Protein AF-A0AAE1S464-F1 (afdb_monomer_lite)

Radius of gyration: 18.65 Å; chains: 1; bounding box: 48×47×48 Å

InterPro domains:
  IPR013087 Zinc finger C2H2-type [PS00028] (41-62)
  IPR013087 Zinc finger C2H2-type [PS50157] (39-64)

Sequence (166 aa):
MPFVEREKYETPRQCKLHPSNDIFRDQEEHKIHLDVNEWRCGYCKKSFRAEKFLDQHFDNMHSNLLDGHSKCLADVCGALHCDLVMEFKSKKTKCNPAAAARNRHLCVGLADKCFPVNQSPSATRIHEAYKSVLLGSFSIDVDAASSILPYCLFVPKRKEKGNSRT

Organism: NCBI:txid243964

pLDDT: mean 71.48, std 19.04, range [28.02, 93.38]

Secondary structure (DSSP, 8-state):
-HHHHHTT----TTSTTSGGGBTTHHHHHTEEEEETTEEEETTT--EESSHHHHHHHHHHHSGGGS-TTSB-THHHHHHHTHHHHS------PPP-HHHHHHHHHHHHHHHHHHS-TTT-HHHHHHHHHHHHHHHHTS---S-S---SSHHHHS------------

Foldseek 3Di:
DQLCVVLVPQWDPQFLPHLVQAQCNVQVVQFDDDDPQWTAGNPPGDIGRDPVVSVVCCVPPVVVVGDPRHDHPVVLCLLLVVVVVVPPPDPPDDDDVVSVVVSLVSQLVSLCRGQPCPPDPSSVVVSVLSVVVSVVVVDDPDDDDPPDRSNRPDDDPDPPPPPPDD

Structure (mmCIF, N/CA/C/O backbone):
data_AF-A0AAE1S464-F1
#
_entry.id   AF-A0AAE1S464-F1
#
loop_
_atom_site.group_PDB
_atom_site.id
_atom_site.type_symbol
_atom_site.label_atom_id
_atom_site.label_alt_id
_atom_site.label_comp_id
_atom_site.label_asym_id
_atom_site.label_entity_id
_atom_site.label_seq_id
_atom_site.pdbx_PDB_ins_code
_atom_site.Cartn_x
_atom_site.Cartn_y
_atom_site.Cartn_z
_atom_site.occupancy
_atom_site.B_iso_or_equiv
_atom_site.auth_seq_id
_atom_site.auth_comp_id
_atom_site.auth_asym_id
_atom_site.auth_atom_id
_atom_site.pdbx_PDB_model_num
ATOM 1 N N . MET A 1 1 ? 1.792 7.075 5.375 1.00 61.50 1 MET A N 1
ATOM 2 C CA . MET A 1 1 ? 0.494 7.377 6.025 1.00 61.50 1 MET A CA 1
ATOM 3 C C . MET A 1 1 ? 0.601 8.731 6.714 1.00 61.50 1 MET A C 1
ATOM 5 O O . MET A 1 1 ? 1.125 8.783 7.823 1.00 61.50 1 MET A O 1
ATOM 9 N N . PRO A 1 2 ? 0.124 9.828 6.097 1.00 57.72 2 PRO A N 1
ATOM 10 C CA . PRO A 1 2 ? 0.425 11.195 6.544 1.00 57.72 2 PRO A CA 1
ATOM 11 C C . PRO A 1 2 ? 0.009 11.504 7.979 1.00 57.72 2 PRO A C 1
ATOM 13 O O . PRO A 1 2 ? 0.677 12.274 8.659 1.00 57.72 2 PRO A O 1
ATOM 16 N N . PHE A 1 3 ? -1.096 10.922 8.447 1.00 61.88 3 PHE A N 1
ATOM 17 C CA . PHE A 1 3 ? -1.564 11.122 9.817 1.00 61.88 3 PHE A CA 1
ATOM 18 C C . PHE A 1 3 ? -0.688 10.391 10.847 1.00 61.88 3 PHE A C 1
ATOM 20 O O . PHE A 1 3 ? -0.312 10.972 11.859 1.00 61.88 3 PHE A O 1
ATOM 27 N N . VAL A 1 4 ? -0.281 9.154 10.546 1.00 67.56 4 VAL A N 1
ATOM 28 C CA . VAL A 1 4 ? 0.664 8.371 11.363 1.00 67.56 4 VAL A CA 1
ATOM 29 C C . VAL A 1 4 ? 2.037 9.055 11.410 1.00 67.56 4 VAL A C 1
ATOM 31 O O . VAL A 1 4 ? 2.637 9.174 12.474 1.00 67.56 4 VAL A O 1
ATOM 34 N N . GLU A 1 5 ? 2.492 9.583 10.270 1.00 67.62 5 GLU A N 1
ATOM 35 C CA . GLU A 1 5 ? 3.736 10.356 10.144 1.00 67.62 5 GLU A CA 1
ATOM 36 C C . GLU A 1 5 ? 3.672 11.690 10.908 1.00 67.62 5 GLU A C 1
ATOM 38 O O . GLU A 1 5 ? 4.638 12.065 11.572 1.00 67.62 5 GLU A O 1
ATOM 43 N N . ARG A 1 6 ? 2.52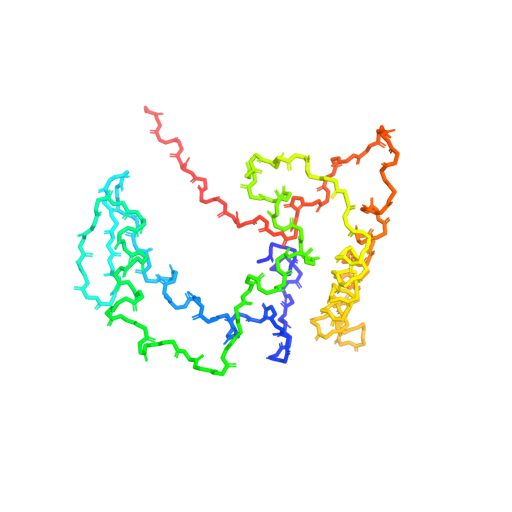9 12.393 10.867 1.00 69.00 6 ARG A N 1
ATOM 44 C CA . ARG A 1 6 ? 2.297 13.643 11.613 1.00 69.00 6 ARG A CA 1
ATOM 45 C C . ARG A 1 6 ? 2.349 13.424 13.121 1.00 69.00 6 ARG A C 1
ATOM 47 O O . ARG A 1 6 ? 2.951 14.221 13.832 1.00 69.00 6 ARG A O 1
ATOM 54 N N . GLU A 1 7 ? 1.740 12.341 13.591 1.00 70.00 7 GLU A N 1
ATOM 55 C CA . GLU A 1 7 ? 1.724 11.953 15.004 1.00 70.00 7 GLU A CA 1
ATOM 56 C C . GLU A 1 7 ? 3.026 11.259 15.449 1.00 70.00 7 GLU A C 1
ATOM 58 O O . GLU A 1 7 ? 3.141 10.887 16.619 1.00 70.00 7 GLU A O 1
ATOM 63 N N . LYS A 1 8 ? 3.999 11.086 14.532 1.00 72.31 8 LYS A N 1
ATOM 64 C CA . LYS A 1 8 ? 5.265 10.354 14.731 1.00 72.31 8 LYS A CA 1
ATOM 65 C C . LYS A 1 8 ? 5.052 8.992 15.395 1.00 72.31 8 LYS A C 1
ATOM 67 O O . LYS A 1 8 ? 5.829 8.573 16.250 1.00 72.31 8 LYS A O 1
ATOM 72 N N . TYR A 1 9 ? 3.959 8.328 15.038 1.00 77.62 9 TYR A N 1
ATOM 73 C CA . TYR A 1 9 ? 3.602 7.053 15.630 1.00 77.62 9 TYR A CA 1
ATOM 74 C C . TYR A 1 9 ? 4.262 5.917 14.853 1.00 77.62 9 TYR A C 1
ATOM 76 O O . TYR A 1 9 ? 4.075 5.784 13.644 1.00 77.62 9 TYR A O 1
ATOM 84 N N . GLU A 1 10 ? 5.008 5.073 15.556 1.00 78.12 10 GLU A N 1
ATOM 85 C CA . GLU A 1 10 ? 5.528 3.836 14.988 1.00 78.12 10 GLU A CA 1
ATOM 86 C C . GLU A 1 10 ? 4.483 2.735 15.148 1.00 78.12 10 GLU A C 1
ATOM 88 O O . GLU A 1 10 ? 4.144 2.319 16.257 1.00 78.12 10 GLU A O 1
ATOM 93 N N . THR A 1 11 ? 3.954 2.260 14.020 1.00 80.00 11 THR A N 1
ATOM 94 C CA . THR A 1 11 ? 3.054 1.105 14.023 1.00 80.00 11 THR A CA 1
ATOM 95 C C . THR A 1 11 ? 3.757 -0.119 14.623 1.00 80.00 11 THR A C 1
ATOM 97 O O . THR A 1 11 ? 4.948 -0.307 14.380 1.00 80.00 11 THR A O 1
ATOM 100 N N . PRO A 1 12 ? 3.061 -1.005 15.353 1.00 82.94 12 PRO A N 1
ATOM 101 C CA . PRO A 1 12 ? 3.659 -2.238 15.857 1.00 82.94 12 PRO A CA 1
ATOM 102 C C . PRO A 1 12 ? 4.092 -3.170 14.718 1.00 82.94 12 PRO A C 1
ATOM 104 O O . PRO A 1 12 ? 3.391 -3.279 13.715 1.00 82.94 12 PRO A O 1
ATOM 107 N N . ARG A 1 13 ? 5.164 -3.957 14.892 1.00 80.88 13 ARG A N 1
ATOM 108 C CA . ARG A 1 13 ? 5.603 -4.958 13.886 1.00 80.88 13 ARG A CA 1
ATOM 109 C C . ARG A 1 13 ? 4.541 -6.007 13.535 1.00 80.88 13 ARG A C 1
ATOM 111 O O . ARG A 1 13 ? 4.595 -6.613 12.475 1.00 80.88 13 ARG A O 1
ATOM 118 N N . GLN A 1 14 ? 3.577 -6.234 14.424 1.00 80.38 14 GLN A N 1
ATOM 119 C CA . GLN A 1 14 ? 2.471 -7.177 14.220 1.00 80.38 14 GLN A CA 1
ATOM 120 C C . GLN A 1 14 ? 1.326 -6.581 13.379 1.00 80.38 14 GLN A C 1
ATOM 122 O O . GLN A 1 14 ? 0.420 -7.299 12.953 1.00 80.38 14 GLN A O 1
ATOM 127 N N . CYS A 1 15 ? 1.343 -5.267 13.143 1.00 84.00 15 CYS A N 1
ATOM 128 C CA . CYS A 1 15 ? 0.358 -4.581 12.323 1.00 84.00 15 CYS A CA 1
ATOM 129 C C . CYS A 1 15 ? 0.563 -4.920 10.842 1.00 84.00 15 CYS A C 1
ATOM 131 O O . CYS A 1 15 ? 1.669 -4.821 10.316 1.00 84.00 15 CYS A O 1
ATOM 133 N N . LYS A 1 16 ? -0.519 -5.242 10.123 1.00 81.44 16 LYS A N 1
ATOM 134 C CA . LYS A 1 16 ? -0.451 -5.496 8.671 1.00 81.44 16 LYS A CA 1
ATOM 135 C C . LYS A 1 16 ? 0.004 -4.278 7.858 1.00 81.44 16 LYS A C 1
ATOM 137 O O . LYS A 1 16 ? 0.532 -4.448 6.774 1.00 81.44 16 LYS A O 1
ATOM 142 N N . LEU A 1 17 ? -0.219 -3.073 8.379 1.00 81.06 17 LEU A N 1
ATOM 143 C CA . LEU A 1 17 ? 0.143 -1.802 7.745 1.00 81.06 17 LEU A CA 1
ATOM 144 C C . LEU A 1 17 ? 1.581 -1.368 8.068 1.00 81.06 17 LEU A C 1
ATOM 146 O O . LEU A 1 17 ? 2.004 -0.296 7.641 1.00 81.06 17 LEU A O 1
ATOM 150 N N . HIS A 1 18 ? 2.315 -2.171 8.844 1.00 83.00 18 HIS A N 1
ATOM 151 C CA . HIS A 1 18 ? 3.705 -1.890 9.158 1.00 83.00 18 HIS A CA 1
ATOM 152 C C . HIS A 1 18 ? 4.548 -1.908 7.872 1.00 83.00 18 HIS A C 1
ATOM 154 O O . HIS A 1 18 ? 4.426 -2.866 7.107 1.00 83.00 18 HIS A O 1
ATOM 160 N N . PRO A 1 19 ? 5.437 -0.923 7.639 1.00 77.12 19 PRO A N 1
ATOM 161 C CA . PRO A 1 19 ? 6.242 -0.851 6.417 1.00 77.12 19 PRO A CA 1
ATOM 162 C C . PRO A 1 19 ? 7.035 -2.125 6.101 1.00 77.12 19 PRO A C 1
ATOM 164 O O . PRO A 1 19 ? 7.142 -2.497 4.943 1.00 77.12 19 PRO A O 1
ATOM 167 N N . SER A 1 20 ? 7.541 -2.828 7.120 1.00 79.44 20 SER A N 1
ATOM 168 C CA . SER A 1 20 ? 8.287 -4.085 6.926 1.00 79.44 20 SER A CA 1
ATOM 169 C C . SER A 1 20 ? 7.424 -5.288 6.540 1.00 79.44 20 SER A C 1
ATOM 171 O O . SER A 1 20 ? 7.963 -6.350 6.263 1.00 79.44 20 SER A O 1
ATOM 173 N N . ASN A 1 21 ? 6.099 -5.175 6.632 1.00 83.56 21 ASN A N 1
ATOM 174 C CA . ASN A 1 21 ? 5.183 -6.270 6.318 1.00 83.56 21 ASN A CA 1
ATOM 175 C C . ASN A 1 21 ? 4.595 -6.136 4.913 1.00 83.56 21 ASN A C 1
ATOM 177 O O . ASN A 1 21 ? 3.822 -7.002 4.516 1.00 83.56 21 ASN A O 1
ATOM 181 N N . ASP A 1 22 ? 4.929 -5.068 4.192 1.00 83.88 22 ASP A N 1
ATOM 182 C CA . ASP A 1 22 ? 4.480 -4.813 2.831 1.00 83.88 22 ASP A CA 1
ATOM 183 C C . ASP A 1 22 ? 5.392 -5.542 1.839 1.00 83.88 22 ASP A C 1
ATOM 185 O O . ASP A 1 22 ? 6.552 -5.178 1.657 1.00 83.88 22 ASP A O 1
ATOM 189 N N . ILE A 1 23 ? 4.847 -6.587 1.212 1.00 85.62 23 ILE A N 1
ATOM 190 C CA . ILE A 1 23 ? 5.578 -7.470 0.292 1.00 85.62 23 ILE A CA 1
ATOM 191 C C . ILE A 1 23 ? 6.164 -6.740 -0.916 1.00 85.62 23 ILE A C 1
ATOM 193 O O . ILE A 1 23 ? 7.240 -7.096 -1.385 1.00 85.62 23 ILE A O 1
ATOM 197 N N . PHE A 1 24 ? 5.479 -5.707 -1.407 1.00 83.75 24 PHE A N 1
ATOM 198 C CA . PHE A 1 24 ? 5.883 -4.988 -2.614 1.00 83.75 24 PHE A CA 1
ATOM 199 C C . PHE A 1 24 ? 6.692 -3.729 -2.304 1.00 83.75 24 PHE A C 1
ATOM 201 O O . PHE A 1 24 ? 7.138 -3.051 -3.227 1.00 83.75 24 PHE A O 1
ATOM 208 N N . ARG A 1 25 ? 6.928 -3.419 -1.022 1.00 84.19 25 ARG A N 1
ATOM 209 C CA . ARG A 1 25 ? 7.616 -2.189 -0.614 1.00 84.19 25 ARG A CA 1
ATOM 210 C C . ARG A 1 25 ? 8.986 -2.045 -1.260 1.00 84.19 25 ARG A C 1
ATOM 212 O O . ARG A 1 25 ? 9.281 -0.988 -1.805 1.00 84.19 25 ARG A O 1
ATOM 219 N N . ASP A 1 26 ? 9.785 -3.106 -1.219 1.00 84.69 26 ASP A N 1
ATOM 220 C CA . ASP A 1 26 ? 11.130 -3.097 -1.791 1.00 84.69 26 ASP A CA 1
ATOM 221 C C . ASP A 1 26 ? 11.083 -2.889 -3.314 1.00 84.69 26 ASP A C 1
ATOM 223 O O . ASP A 1 26 ? 11.798 -2.045 -3.849 1.00 84.69 26 ASP A O 1
ATOM 227 N N . GLN A 1 27 ? 10.177 -3.572 -4.020 1.00 85.62 27 GLN A N 1
ATOM 228 C CA . GLN A 1 27 ? 10.039 -3.430 -5.474 1.00 85.62 27 GLN A CA 1
ATOM 229 C C . GLN A 1 27 ? 9.606 -2.014 -5.885 1.00 85.62 27 GLN A C 1
ATOM 231 O O . GLN A 1 27 ? 10.161 -1.452 -6.832 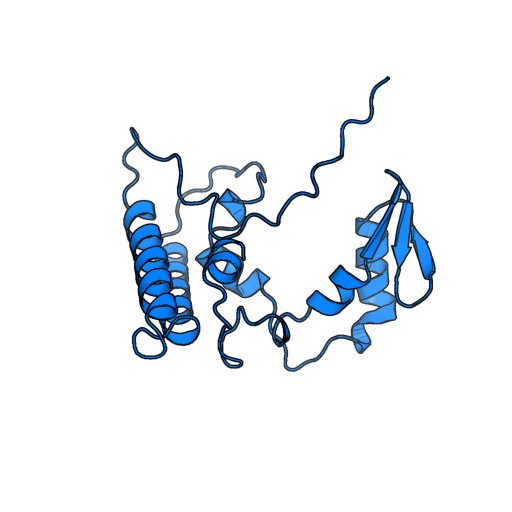1.00 85.62 27 GLN A O 1
ATOM 236 N N . GLU A 1 28 ? 8.675 -1.408 -5.145 1.00 87.12 28 GLU A N 1
ATOM 237 C CA . GLU A 1 28 ? 8.234 -0.030 -5.384 1.00 87.12 28 GLU A CA 1
ATOM 238 C C . GLU A 1 28 ? 9.337 0.997 -5.080 1.00 87.12 28 GLU A C 1
ATOM 240 O O . GLU A 1 28 ? 9.492 1.972 -5.815 1.00 87.12 28 GLU A O 1
ATOM 245 N N . GLU A 1 29 ? 10.168 0.783 -4.056 1.00 87.19 29 GLU A N 1
ATOM 246 C CA . GLU A 1 29 ? 11.333 1.643 -3.781 1.00 87.19 29 GLU A CA 1
ATOM 247 C C . GLU A 1 29 ? 12.397 1.558 -4.888 1.00 87.19 29 GLU A C 1
ATOM 249 O O . GLU A 1 29 ? 13.094 2.536 -5.173 1.00 87.19 29 GLU A O 1
ATOM 254 N N . HIS A 1 30 ? 12.473 0.418 -5.578 1.00 87.50 30 HIS A N 1
ATOM 255 C CA . HIS A 1 30 ? 13.355 0.200 -6.724 1.00 87.50 30 HIS A CA 1
ATOM 256 C C . HIS A 1 30 ? 12.729 0.597 -8.069 1.00 87.50 30 HIS A C 1
ATOM 258 O O . HIS A 1 30 ? 13.350 0.403 -9.121 1.00 87.50 30 HIS A O 1
ATOM 264 N N . LYS A 1 31 ? 11.535 1.194 -8.076 1.00 89.56 31 LYS A N 1
ATOM 265 C CA . LYS A 1 31 ? 10.935 1.787 -9.270 1.00 89.56 31 LYS A CA 1
ATOM 266 C C . LYS A 1 31 ? 11.451 3.217 -9.451 1.00 89.56 31 LYS A C 1
ATOM 268 O O . LYS A 1 31 ? 11.043 4.155 -8.771 1.00 89.56 31 LYS A O 1
ATOM 273 N N . ILE A 1 32 ? 12.356 3.408 -10.409 1.00 89.81 32 ILE A N 1
ATOM 274 C CA . ILE A 1 32 ? 12.968 4.715 -10.676 1.00 89.81 32 ILE A CA 1
ATOM 275 C C . ILE A 1 32 ? 12.280 5.356 -11.885 1.00 89.81 32 ILE A C 1
ATOM 277 O O . ILE A 1 32 ? 12.461 4.910 -13.015 1.00 89.81 32 ILE A O 1
ATOM 281 N N . HIS A 1 33 ? 11.516 6.426 -11.668 1.00 90.00 33 HIS A N 1
ATOM 282 C CA . HIS A 1 33 ? 10.926 7.221 -12.749 1.00 90.00 33 HIS A CA 1
ATOM 283 C C . HIS A 1 33 ? 11.876 8.355 -13.146 1.00 90.00 33 HIS A C 1
ATOM 285 O O . HIS A 1 33 ? 12.107 9.271 -12.354 1.00 90.00 33 HIS A O 1
ATOM 291 N N . LEU A 1 34 ? 12.447 8.279 -14.348 1.00 87.94 34 LEU A N 1
ATOM 292 C CA . LEU A 1 34 ? 13.434 9.249 -14.833 1.00 87.94 34 LEU A CA 1
ATOM 293 C C . LEU A 1 34 ? 12.799 10.301 -15.737 1.00 87.94 34 LEU A C 1
ATOM 295 O O . LEU A 1 34 ? 13.073 11.488 -15.578 1.00 87.94 34 LEU A O 1
ATOM 299 N N . ASP A 1 35 ? 11.932 9.866 -16.646 1.00 87.19 35 ASP A N 1
ATOM 300 C CA . ASP A 1 35 ? 11.219 10.727 -17.585 1.00 87.19 35 ASP A CA 1
ATOM 301 C C . ASP A 1 35 ? 9.829 10.147 -17.880 1.00 87.19 35 ASP A C 1
ATOM 303 O O . ASP A 1 35 ? 9.563 8.990 -17.564 1.00 87.19 35 ASP A O 1
ATOM 307 N N . VAL A 1 36 ? 8.953 10.922 -18.526 1.00 84.62 36 VAL A N 1
ATOM 308 C CA . VAL A 1 36 ? 7.555 10.568 -18.849 1.00 84.62 36 VAL A CA 1
ATOM 309 C C . VAL A 1 36 ? 7.424 9.168 -19.460 1.00 84.62 36 VAL A C 1
ATOM 311 O O . VAL A 1 36 ? 6.464 8.455 -19.174 1.00 84.62 36 VAL A O 1
ATOM 314 N N . ASN A 1 37 ? 8.398 8.772 -20.282 1.00 86.62 37 ASN A N 1
ATOM 315 C CA . ASN A 1 37 ? 8.452 7.470 -20.944 1.00 86.62 37 ASN A CA 1
ATOM 316 C C . ASN A 1 37 ? 9.706 6.664 -20.565 1.00 86.62 37 ASN A C 1
ATOM 318 O O . ASN A 1 37 ? 10.109 5.785 -21.326 1.00 86.62 37 ASN A O 1
ATOM 322 N N . GLU A 1 38 ? 10.359 6.961 -19.439 1.00 91.38 38 GLU A N 1
ATOM 323 C CA . GLU A 1 38 ? 11.528 6.209 -18.980 1.00 91.38 38 GLU A CA 1
ATOM 324 C C . GLU A 1 38 ? 11.399 5.806 -17.507 1.00 91.38 38 GLU A C 1
ATOM 326 O O . GLU A 1 38 ? 11.528 6.611 -16.582 1.00 91.38 38 GLU A O 1
ATOM 331 N N . TRP A 1 39 ? 11.209 4.504 -17.313 1.00 92.75 39 TRP A N 1
ATOM 332 C CA . TRP A 1 39 ? 11.174 3.825 -16.024 1.00 92.75 39 TRP A CA 1
ATOM 333 C C . TRP A 1 39 ? 12.363 2.890 -15.912 1.00 92.75 39 TRP A C 1
ATOM 335 O O . TRP A 1 39 ? 12.621 2.129 -16.834 1.00 92.75 39 TRP A O 1
ATOM 345 N N . ARG A 1 40 ? 13.085 2.892 -14.797 1.00 92.31 40 ARG A N 1
ATOM 346 C CA . ARG A 1 40 ? 14.283 2.076 -14.612 1.00 92.31 40 ARG A CA 1
ATOM 347 C C . ARG A 1 40 ? 14.153 1.174 -13.392 1.00 92.31 40 ARG A C 1
ATOM 349 O O . ARG A 1 40 ? 13.739 1.613 -12.325 1.00 92.31 40 ARG A O 1
ATOM 356 N N . CYS A 1 41 ? 14.553 -0.082 -13.562 1.00 92.44 41 CYS A N 1
ATOM 357 C CA . CYS A 1 41 ? 14.667 -1.053 -12.481 1.00 92.44 41 CYS A CA 1
ATOM 358 C C . CYS A 1 41 ? 15.875 -0.727 -11.595 1.00 92.44 41 CYS A C 1
ATOM 360 O O . CYS A 1 41 ? 17.003 -0.673 -12.087 1.00 92.44 41 CYS A O 1
ATOM 362 N N . GLY A 1 42 ? 15.663 -0.560 -10.293 1.00 89.81 42 GLY A N 1
ATOM 363 C CA . GLY A 1 42 ? 16.718 -0.287 -9.318 1.00 89.81 42 GLY A CA 1
ATOM 364 C C . GLY A 1 42 ? 17.688 -1.453 -9.105 1.00 89.81 42 GLY A C 1
ATOM 365 O O . GLY A 1 42 ? 18.871 -1.209 -8.881 1.00 89.81 42 GLY A O 1
ATOM 366 N N . TYR A 1 43 ? 17.243 -2.706 -9.266 1.00 89.31 43 TYR A N 1
ATOM 367 C CA . TYR A 1 43 ? 18.099 -3.885 -9.062 1.00 89.31 43 TYR A CA 1
ATOM 368 C C . TYR A 1 43 ? 19.104 -4.103 -10.198 1.00 89.31 43 TYR A C 1
ATOM 370 O O . TYR A 1 43 ? 20.288 -4.328 -9.962 1.00 89.31 43 TYR A O 1
ATOM 378 N N . CYS A 1 44 ? 18.639 -4.056 -11.452 1.00 90.88 44 CYS A N 1
ATOM 379 C CA . CYS A 1 44 ? 19.448 -4.416 -12.625 1.00 90.88 44 CYS A CA 1
ATOM 380 C C . CYS A 1 44 ? 19.679 -3.264 -13.612 1.00 90.88 44 CYS A C 1
ATOM 382 O O . CYS A 1 44 ? 20.310 -3.462 -14.649 1.00 90.88 44 CYS A O 1
ATOM 384 N N . LYS A 1 45 ? 19.177 -2.062 -13.302 1.00 91.38 45 LYS A N 1
ATOM 385 C CA . LYS A 1 45 ? 19.356 -0.820 -14.077 1.00 91.38 45 LYS A CA 1
ATOM 386 C C . LYS A 1 45 ? 18.780 -0.848 -15.500 1.00 91.38 45 LYS A C 1
ATOM 388 O O . LYS A 1 45 ? 19.073 0.050 -16.285 1.00 91.38 45 LYS A O 1
ATOM 393 N N . LYS A 1 46 ? 17.936 -1.830 -15.841 1.00 92.19 46 LYS A N 1
ATOM 394 C CA . LYS A 1 46 ? 17.219 -1.872 -17.129 1.00 92.19 46 LYS A CA 1
ATOM 395 C C . LYS A 1 46 ? 16.159 -0.772 -17.190 1.00 92.19 46 LYS A C 1
ATOM 397 O O . LYS A 1 46 ? 15.390 -0.627 -16.242 1.00 92.19 46 LYS A O 1
ATOM 402 N N . SER A 1 47 ? 16.119 -0.034 -18.300 1.00 92.44 47 SER A N 1
ATOM 403 C CA . SER A 1 47 ? 15.090 0.975 -18.580 1.00 92.44 47 SER A CA 1
ATOM 404 C C . SER A 1 47 ? 13.946 0.395 -19.426 1.00 92.44 47 SER A C 1
ATOM 406 O O . SER A 1 47 ? 14.153 -0.461 -20.285 1.00 92.44 47 SER A O 1
ATOM 408 N N . PHE A 1 48 ? 12.741 0.906 -19.207 1.00 92.62 48 PHE A N 1
ATOM 409 C CA . PHE A 1 48 ? 11.473 0.507 -19.800 1.00 92.62 48 PHE A CA 1
ATOM 410 C C . PHE A 1 48 ? 10.678 1.749 -20.193 1.00 92.62 48 PHE A C 1
ATOM 412 O O . PHE A 1 48 ? 10.795 2.805 -19.576 1.00 92.62 48 PHE A O 1
ATOM 419 N N . ARG A 1 49 ? 9.828 1.611 -21.215 1.00 90.44 49 ARG A N 1
ATOM 420 C CA . ARG A 1 49 ? 9.045 2.736 -21.751 1.00 90.44 49 ARG A CA 1
ATOM 421 C C . ARG A 1 49 ? 7.850 3.144 -20.891 1.00 90.44 49 ARG A C 1
ATOM 423 O O . ARG A 1 49 ? 7.315 4.230 -21.061 1.00 90.44 49 ARG A O 1
ATOM 430 N N . ALA A 1 50 ? 7.381 2.249 -20.030 1.00 88.81 50 ALA A N 1
ATOM 431 C CA . ALA A 1 50 ? 6.219 2.477 -19.187 1.00 88.81 50 ALA A CA 1
ATOM 432 C C . ALA A 1 50 ? 6.319 1.635 -17.918 1.00 88.81 50 ALA A C 1
ATOM 434 O O . ALA A 1 50 ? 6.894 0.545 -17.940 1.00 88.81 50 ALA A O 1
ATOM 435 N N . GLU A 1 51 ? 5.675 2.122 -16.863 1.00 88.38 51 GLU A N 1
ATOM 436 C CA . GLU A 1 51 ? 5.610 1.497 -15.543 1.00 88.38 51 GLU A CA 1
ATOM 437 C C . GLU A 1 51 ? 5.159 0.034 -15.608 1.00 88.38 51 GLU A C 1
ATOM 439 O O . GLU A 1 51 ? 5.858 -0.848 -15.128 1.00 88.38 51 GLU A O 1
ATOM 444 N N . LYS A 1 52 ? 4.089 -0.251 -16.361 1.00 89.94 52 LYS A N 1
ATOM 445 C CA . LYS A 1 52 ? 3.555 -1.612 -16.542 1.00 89.94 52 LYS A CA 1
ATOM 446 C C . LYS A 1 52 ? 4.582 -2.644 -17.028 1.00 89.94 52 LYS A C 1
ATOM 448 O O . LYS A 1 52 ? 4.453 -3.827 -16.741 1.00 89.94 52 LYS A O 1
ATOM 453 N N . PHE A 1 53 ? 5.566 -2.221 -17.826 1.00 91.00 53 PHE A N 1
ATOM 454 C CA . PHE A 1 53 ? 6.599 -3.127 -18.336 1.00 91.00 53 PHE A CA 1
ATOM 455 C C . PHE A 1 53 ? 7.689 -3.370 -17.296 1.00 91.00 53 PHE A C 1
ATOM 457 O O . PHE A 1 53 ? 8.297 -4.436 -17.296 1.00 91.00 53 PHE A O 1
ATOM 464 N N . LEU A 1 54 ? 7.921 -2.391 -16.423 1.00 91.31 54 LEU A N 1
ATOM 465 C CA . LEU A 1 54 ? 8.806 -2.535 -15.282 1.00 91.31 54 LEU A CA 1
ATOM 466 C C . LEU A 1 54 ? 8.173 -3.440 -14.213 1.00 91.31 54 LEU A C 1
ATOM 468 O O . LEU A 1 54 ? 8.851 -4.342 -13.734 1.00 91.31 54 LEU A O 1
ATOM 472 N N . ASP A 1 55 ? 6.879 -3.279 -13.930 1.00 88.25 55 ASP A N 1
ATOM 473 C CA . ASP A 1 55 ? 6.139 -4.145 -12.998 1.00 88.25 55 ASP A CA 1
ATOM 474 C C . ASP A 1 55 ? 6.179 -5.604 -13.467 1.00 88.25 55 ASP A C 1
ATOM 476 O O . ASP A 1 55 ? 6.622 -6.497 -12.749 1.00 88.25 55 ASP A O 1
ATOM 480 N N . GLN A 1 56 ? 5.864 -5.837 -14.745 1.00 91.94 56 GLN A N 1
ATOM 481 C CA . GLN A 1 56 ? 5.956 -7.170 -15.340 1.00 91.94 56 GLN A CA 1
ATOM 482 C C . GLN A 1 56 ? 7.385 -7.743 -15.303 1.00 91.94 56 GLN A C 1
ATOM 484 O O . GLN A 1 56 ? 7.570 -8.960 -15.209 1.00 91.94 56 GLN A O 1
ATOM 489 N N . HIS A 1 57 ? 8.408 -6.890 -15.414 1.00 93.38 57 HIS A N 1
ATOM 490 C CA . HIS A 1 57 ? 9.807 -7.295 -15.264 1.00 93.38 57 HIS A CA 1
ATOM 491 C C . HIS A 1 57 ? 10.120 -7.714 -13.823 1.00 93.38 57 HIS A C 1
ATOM 493 O O . HIS A 1 57 ? 10.835 -8.700 -13.637 1.00 93.38 57 HIS A O 1
ATOM 499 N N . PHE A 1 58 ? 9.582 -7.023 -12.815 1.00 89.88 58 PHE A N 1
ATOM 500 C CA . PHE A 1 58 ? 9.740 -7.424 -11.417 1.00 89.88 58 PHE A CA 1
ATOM 501 C C . PHE A 1 58 ? 9.132 -8.800 -11.151 1.00 89.88 58 PHE A C 1
ATOM 503 O O . PHE A 1 58 ? 9.822 -9.653 -10.596 1.00 89.88 58 PHE A O 1
ATOM 510 N N . ASP A 1 59 ? 7.923 -9.060 -11.647 1.00 87.56 59 ASP A N 1
ATOM 511 C CA . ASP A 1 59 ? 7.254 -10.356 -11.482 1.00 87.56 59 ASP A CA 1
ATOM 512 C C . ASP A 1 59 ? 8.053 -11.513 -12.101 1.00 87.56 59 ASP A C 1
ATOM 514 O O . ASP A 1 59 ? 8.202 -12.585 -11.512 1.00 87.56 59 ASP A O 1
ATOM 518 N N . ASN A 1 60 ? 8.617 -11.298 -13.291 1.00 90.12 60 ASN A N 1
ATOM 519 C CA . ASN A 1 60 ? 9.311 -12.356 -14.024 1.00 90.12 60 ASN A CA 1
ATOM 520 C C . ASN A 1 60 ? 10.749 -12.583 -13.540 1.00 90.12 60 ASN A C 1
ATOM 522 O O . ASN A 1 60 ? 11.205 -13.722 -13.482 1.00 90.12 60 ASN A O 1
ATOM 526 N N . MET A 1 61 ? 11.483 -11.510 -13.231 1.00 87.25 61 MET A N 1
ATOM 527 C CA . MET A 1 61 ? 12.931 -11.574 -12.985 1.00 87.25 61 MET A CA 1
ATOM 528 C C . MET A 1 61 ? 13.318 -11.385 -11.518 1.00 87.25 61 MET A C 1
ATOM 530 O O . MET A 1 61 ? 14.390 -11.831 -11.112 1.00 87.25 61 MET A O 1
ATOM 534 N N . HIS A 1 62 ? 12.479 -10.716 -10.729 1.00 88.56 62 HIS A N 1
ATOM 535 C CA . HIS A 1 62 ? 12.763 -10.344 -9.342 1.00 88.56 62 HIS A CA 1
ATOM 536 C C . HIS A 1 62 ? 11.692 -10.842 -8.357 1.00 88.56 62 HIS A C 1
ATOM 538 O O . HIS A 1 62 ? 11.667 -10.404 -7.210 1.00 88.56 62 HIS A O 1
ATOM 544 N N . SER A 1 63 ? 10.856 -11.807 -8.753 1.00 82.50 63 SER A N 1
ATOM 545 C CA . SER A 1 63 ? 9.874 -12.446 -7.863 1.00 82.50 63 SER A CA 1
ATOM 546 C C . SER A 1 63 ? 10.522 -13.179 -6.691 1.00 82.50 63 SER A C 1
ATOM 548 O O . SER A 1 63 ? 9.959 -13.213 -5.603 1.00 82.50 63 SER A O 1
ATOM 550 N N . ASN A 1 64 ? 11.736 -13.702 -6.876 1.00 82.81 64 ASN A N 1
ATOM 551 C CA . ASN A 1 64 ? 12.494 -14.374 -5.816 1.00 82.81 64 ASN A CA 1
ATOM 552 C C . ASN A 1 64 ? 12.987 -13.431 -4.702 1.00 82.81 64 ASN A C 1
ATOM 554 O O . ASN A 1 64 ? 13.465 -13.917 -3.683 1.00 82.81 64 ASN A O 1
ATOM 558 N N . LEU A 1 65 ? 12.916 -12.108 -4.897 1.00 81.88 65 LEU A N 1
ATOM 559 C CA . LEU A 1 65 ? 13.285 -11.117 -3.878 1.00 81.88 65 LEU A CA 1
ATOM 560 C C . LEU A 1 65 ? 12.119 -10.785 -2.932 1.00 81.88 65 LEU A C 1
ATOM 562 O O . LEU A 1 65 ? 12.301 -10.029 -1.985 1.00 81.88 65 LEU A O 1
ATOM 566 N N . LEU A 1 66 ? 10.927 -11.337 -3.179 1.00 80.44 66 LEU A N 1
ATOM 567 C CA . LEU A 1 66 ? 9.763 -11.135 -2.326 1.00 80.44 66 LEU A CA 1
ATOM 568 C C . LEU A 1 66 ? 9.854 -12.006 -1.066 1.00 80.44 66 LEU A C 1
ATOM 570 O O . LEU A 1 66 ? 9.942 -13.233 -1.141 1.00 80.44 66 LEU A O 1
ATOM 574 N N . ASP A 1 67 ? 9.754 -11.380 0.105 1.00 74.06 67 ASP A N 1
ATOM 575 C CA . ASP A 1 67 ? 9.709 -12.092 1.381 1.00 74.06 67 ASP A CA 1
ATOM 576 C C . ASP A 1 67 ? 8.381 -12.843 1.543 1.00 74.06 67 ASP A C 1
ATOM 578 O O . ASP A 1 67 ? 7.334 -12.239 1.776 1.00 74.06 67 ASP A O 1
ATOM 582 N N . GLY A 1 68 ? 8.405 -14.178 1.530 1.00 69.62 68 GLY A N 1
ATOM 583 C CA . GLY A 1 68 ? 7.194 -15.008 1.660 1.00 69.62 68 GLY A CA 1
ATOM 584 C C . GLY A 1 68 ? 6.415 -14.853 2.981 1.00 69.62 68 GLY A C 1
ATOM 585 O O . GLY A 1 68 ? 5.280 -15.318 3.094 1.00 69.62 68 GLY A O 1
ATOM 586 N N . HIS A 1 69 ? 6.996 -14.197 3.991 1.00 71.50 69 HIS A N 1
ATOM 587 C CA . HIS A 1 69 ? 6.339 -13.920 5.275 1.00 71.50 69 HIS A CA 1
ATOM 588 C C . HIS A 1 69 ? 5.516 -12.623 5.284 1.00 71.50 69 HIS A C 1
ATOM 590 O O . HIS A 1 69 ? 4.644 -12.455 6.145 1.00 71.50 69 HIS A O 1
ATOM 596 N N . SER A 1 70 ? 5.778 -11.720 4.341 1.00 77.69 70 SER A N 1
ATOM 597 C CA . SER A 1 70 ? 5.104 -10.427 4.229 1.00 77.69 70 SER A CA 1
ATOM 598 C C . SER A 1 70 ? 3.676 -10.578 3.669 1.00 77.69 70 SER A C 1
ATOM 600 O O . SER A 1 70 ? 3.252 -11.656 3.238 1.00 77.69 70 SER A O 1
ATOM 602 N N . LYS A 1 71 ? 2.856 -9.529 3.780 1.00 81.69 71 LYS A N 1
ATOM 603 C CA . LYS A 1 71 ? 1.442 -9.525 3.377 1.00 81.69 71 LYS A CA 1
ATOM 604 C C . LYS A 1 71 ? 1.201 -8.474 2.303 1.00 81.69 71 LYS A C 1
ATOM 606 O O . LYS A 1 71 ? 1.778 -7.393 2.328 1.00 81.69 71 LYS A O 1
ATOM 611 N N . CYS A 1 72 ? 0.295 -8.783 1.380 1.00 83.06 72 CYS A N 1
ATOM 612 C CA . CYS A 1 72 ? -0.107 -7.837 0.354 1.00 83.06 72 CYS A CA 1
ATOM 613 C C . CYS A 1 72 ? -1.072 -6.798 0.940 1.00 83.06 72 CYS A C 1
ATOM 615 O O . CYS A 1 72 ? -2.108 -7.146 1.514 1.00 83.06 72 CYS A O 1
ATOM 617 N N . LEU A 1 73 ? -0.766 -5.509 0.773 1.00 81.50 73 LEU A N 1
ATOM 618 C CA . LEU A 1 73 ? -1.658 -4.427 1.204 1.00 81.50 73 LEU A CA 1
ATOM 619 C C . LEU A 1 73 ? -2.963 -4.373 0.388 1.00 81.50 73 LEU A C 1
ATOM 621 O O . LEU A 1 73 ? -3.966 -3.845 0.871 1.00 81.50 73 LEU A O 1
ATOM 625 N N . ALA A 1 74 ? -3.002 -4.978 -0.804 1.00 81.75 74 ALA A N 1
ATOM 626 C CA . ALA A 1 74 ? -4.233 -5.103 -1.584 1.00 81.75 74 ALA A CA 1
ATOM 627 C C . ALA A 1 74 ? -5.323 -5.895 -0.835 1.00 81.75 74 ALA A C 1
ATOM 629 O O . ALA A 1 74 ? -6.505 -5.571 -0.961 1.00 81.75 74 ALA A O 1
ATOM 630 N N . ASP A 1 75 ? -4.944 -6.848 0.027 1.00 82.62 75 ASP A N 1
ATOM 631 C CA . ASP A 1 75 ? -5.883 -7.661 0.815 1.00 82.62 75 ASP A CA 1
ATOM 632 C C . ASP A 1 75 ? -6.720 -6.826 1.792 1.00 82.62 75 ASP A C 1
ATOM 634 O O . ASP A 1 75 ? -7.824 -7.211 2.178 1.00 82.62 75 ASP A O 1
ATOM 638 N N . VAL A 1 76 ? -6.189 -5.681 2.228 1.00 81.00 76 VAL A N 1
ATOM 639 C CA . VAL A 1 76 ? -6.875 -4.761 3.145 1.00 81.00 76 VAL A CA 1
ATOM 640 C C . VAL A 1 76 ? -7.500 -3.575 2.421 1.00 81.00 76 VAL A C 1
ATOM 642 O O . VAL A 1 76 ? -8.202 -2.783 3.043 1.00 81.00 76 VAL A O 1
ATOM 645 N N . CYS A 1 77 ? -7.325 -3.469 1.105 1.00 80.56 77 CYS A N 1
ATOM 646 C CA . CYS A 1 77 ? -7.744 -2.299 0.350 1.00 80.56 77 CYS A CA 1
ATOM 647 C C . CYS A 1 77 ? -9.259 -2.052 0.396 1.00 80.56 77 CYS A C 1
ATOM 649 O O . CYS A 1 77 ? -9.698 -0.912 0.544 1.00 80.56 77 CYS A O 1
ATOM 651 N N . GLY A 1 78 ? -10.067 -3.118 0.381 1.00 77.06 78 GLY A N 1
ATOM 652 C CA . GLY A 1 78 ? -11.520 -3.005 0.544 1.00 77.06 78 GLY A CA 1
ATOM 653 C C . GLY A 1 78 ? -11.949 -2.472 1.918 1.00 77.06 78 GLY A C 1
ATOM 654 O O . GLY A 1 78 ? -12.997 -1.843 2.025 1.00 77.06 78 GLY A O 1
ATOM 655 N N . ALA A 1 79 ? -11.146 -2.695 2.963 1.00 81.44 79 ALA A N 1
ATOM 656 C CA . ALA A 1 79 ? -11.381 -2.156 4.304 1.00 81.44 79 ALA A CA 1
ATOM 657 C C . AL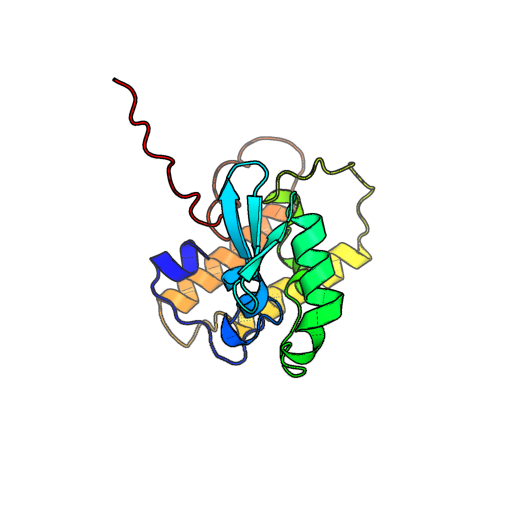A A 1 79 ? -10.863 -0.720 4.472 1.00 81.44 79 ALA A C 1
ATOM 659 O O . ALA A 1 79 ? -11.345 0.002 5.342 1.00 81.44 79 ALA A O 1
ATOM 660 N N . LEU A 1 80 ? -9.891 -0.313 3.651 1.00 77.75 80 LEU A N 1
ATOM 661 C CA . LEU A 1 80 ? -9.308 1.031 3.645 1.00 77.75 80 LEU A CA 1
ATOM 662 C C . LEU A 1 80 ? -9.935 1.963 2.603 1.00 77.75 80 LEU A C 1
ATOM 664 O O . LEU A 1 80 ? -9.526 3.117 2.511 1.00 77.75 80 LEU A O 1
ATOM 668 N N . HIS A 1 81 ? -10.902 1.470 1.826 1.00 74.94 81 HIS A N 1
ATOM 669 C CA . HIS A 1 81 ? -11.558 2.214 0.754 1.00 74.94 81 HIS A CA 1
ATOM 670 C C . HIS A 1 81 ? -10.564 2.884 -0.217 1.00 74.94 81 HIS A C 1
ATOM 672 O O . HIS A 1 81 ? -10.684 4.075 -0.517 1.00 74.94 81 HIS A O 1
ATOM 678 N N . CYS A 1 82 ? -9.548 2.156 -0.716 1.00 73.06 82 CYS A N 1
ATOM 679 C CA . CYS A 1 82 ? -8.574 2.783 -1.630 1.00 73.06 82 CYS A CA 1
ATOM 680 C C . CYS A 1 82 ? -9.213 3.282 -2.934 1.00 73.06 82 CYS A C 1
ATOM 682 O O . CYS A 1 82 ? -8.650 4.152 -3.592 1.00 73.06 82 CYS A O 1
ATOM 684 N N . ASP A 1 83 ? -10.382 2.756 -3.303 1.00 68.19 83 ASP A N 1
ATOM 685 C CA . ASP A 1 83 ? -11.198 3.224 -4.422 1.00 68.19 83 ASP A CA 1
ATOM 686 C C . ASP A 1 83 ? -11.579 4.705 -4.292 1.00 68.19 83 ASP A C 1
ATOM 688 O O . ASP A 1 83 ? -11.619 5.413 -5.296 1.00 68.19 83 ASP A O 1
ATOM 692 N N . LEU A 1 84 ? -11.777 5.196 -3.064 1.00 66.50 84 LEU A N 1
ATOM 693 C CA . LEU A 1 84 ? -12.055 6.608 -2.793 1.00 66.50 84 LEU A CA 1
ATOM 694 C C . LEU A 1 84 ? -10.796 7.486 -2.855 1.00 66.50 84 LEU A C 1
ATOM 696 O O . LEU A 1 84 ? -10.894 8.677 -3.137 1.00 66.50 84 LEU A O 1
ATOM 700 N N . VAL A 1 85 ? -9.618 6.914 -2.590 1.00 62.97 85 VAL A N 1
ATOM 701 C CA . VAL A 1 85 ? -8.342 7.649 -2.501 1.00 62.97 85 VAL A CA 1
ATOM 702 C C . VAL A 1 85 ? -7.630 7.728 -3.854 1.00 62.97 85 VAL A C 1
ATOM 704 O O . VAL A 1 85 ? -6.946 8.707 -4.138 1.00 62.97 85 VAL A O 1
ATOM 707 N N . MET A 1 86 ? -7.786 6.710 -4.701 1.00 59.28 86 MET A N 1
ATOM 708 C CA . MET A 1 86 ? -6.989 6.542 -5.921 1.00 59.28 86 MET A CA 1
ATOM 709 C C . MET A 1 86 ? -7.617 7.150 -7.187 1.00 59.28 86 MET A C 1
ATOM 711 O O . MET A 1 86 ? -7.100 6.923 -8.276 1.00 59.28 86 MET A O 1
ATOM 715 N N . GLU A 1 87 ? -8.720 7.905 -7.080 1.00 54.91 87 GLU A N 1
ATOM 716 C CA . GLU A 1 87 ? -9.439 8.534 -8.213 1.00 54.91 87 GLU A CA 1
ATOM 717 C C . GLU A 1 87 ? -9.756 7.582 -9.393 1.00 54.91 87 GLU A C 1
ATOM 719 O O . GLU A 1 87 ? -10.099 8.022 -10.496 1.00 54.91 87 GLU A O 1
ATOM 724 N N . PHE A 1 88 ? -9.692 6.259 -9.198 1.00 54.94 88 PHE A N 1
ATOM 725 C CA . PHE A 1 88 ? -10.166 5.316 -10.200 1.00 54.94 88 PHE A CA 1
ATOM 726 C C . PHE A 1 88 ? -11.663 5.545 -10.338 1.00 54.94 88 PHE A C 1
ATOM 728 O O . PHE A 1 88 ? -12.394 5.411 -9.362 1.00 54.94 88 PHE A O 1
ATOM 735 N N . LYS A 1 89 ? -12.116 5.922 -11.542 1.00 50.97 89 LYS A N 1
ATOM 736 C CA . LYS A 1 89 ? -13.533 6.146 -11.860 1.00 50.97 89 LYS A CA 1
ATOM 737 C C . LYS A 1 89 ? -14.342 4.947 -11.370 1.00 50.97 89 LYS A C 1
ATOM 739 O O . LYS A 1 89 ? -14.400 3.919 -12.049 1.00 50.97 89 LYS A O 1
ATOM 744 N N . SER A 1 90 ? -14.938 5.064 -10.188 1.00 55.91 90 SER A N 1
ATOM 745 C CA . SER A 1 90 ? -15.702 3.983 -9.600 1.00 55.91 90 SER A CA 1
ATOM 746 C C . SER A 1 90 ? -16.936 3.812 -10.471 1.00 55.91 90 SER A C 1
ATOM 748 O O . SER A 1 90 ? -17.827 4.661 -10.543 1.00 55.91 90 SER A O 1
ATOM 750 N N . LYS A 1 91 ? -16.978 2.709 -11.222 1.00 57.91 91 LYS A N 1
ATOM 751 C CA . LYS A 1 91 ? -18.242 2.250 -11.786 1.00 57.91 91 LYS A CA 1
ATOM 752 C C . LYS A 1 91 ? -19.107 1.971 -10.566 1.00 57.91 91 LYS A C 1
ATOM 754 O O . LYS A 1 91 ? -18.780 1.063 -9.812 1.00 57.91 91 LYS A O 1
ATOM 759 N N . LYS A 1 92 ? -20.133 2.793 -10.324 1.00 57.81 92 LYS A N 1
ATOM 760 C CA . LYS A 1 92 ? -21.062 2.626 -9.201 1.00 57.81 92 LYS A CA 1
ATOM 761 C C . LYS A 1 92 ? -21.680 1.228 -9.288 1.00 57.81 92 LYS A C 1
ATOM 763 O O . LYS A 1 92 ? -22.640 1.011 -10.021 1.00 57.81 92 LYS A O 1
ATOM 768 N N . THR A 1 93 ? -21.090 0.260 -8.599 1.00 64.50 93 THR A N 1
ATOM 769 C CA . THR A 1 93 ? -21.617 -1.096 -8.482 1.00 64.50 93 THR A CA 1
ATOM 770 C C . THR A 1 93 ? -22.574 -1.151 -7.303 1.00 64.50 93 THR A C 1
ATOM 772 O O . THR A 1 93 ? -22.365 -0.485 -6.290 1.00 64.50 93 THR A O 1
ATOM 775 N N . LYS A 1 94 ? -23.630 -1.958 -7.428 1.00 71.81 94 LYS A N 1
ATOM 776 C CA . LYS A 1 94 ? -24.600 -2.191 -6.353 1.00 71.81 94 LYS A CA 1
ATOM 777 C C . LYS A 1 94 ? -23.872 -2.632 -5.075 1.00 71.81 94 LYS A C 1
ATOM 779 O O . LYS A 1 94 ? -23.018 -3.516 -5.131 1.00 71.81 94 LYS A O 1
ATOM 784 N N . CYS A 1 95 ? -24.209 -2.014 -3.942 1.00 76.50 95 CYS A N 1
ATOM 785 C CA . CYS A 1 95 ? -23.616 -2.341 -2.646 1.00 76.50 95 CYS A CA 1
ATOM 786 C C . CYS A 1 95 ? -23.836 -3.827 -2.314 1.00 76.50 95 CYS A C 1
ATOM 788 O O . CYS A 1 95 ? -24.966 -4.317 -2.360 1.00 76.50 95 CYS A O 1
ATOM 790 N N . ASN A 1 96 ? -22.754 -4.53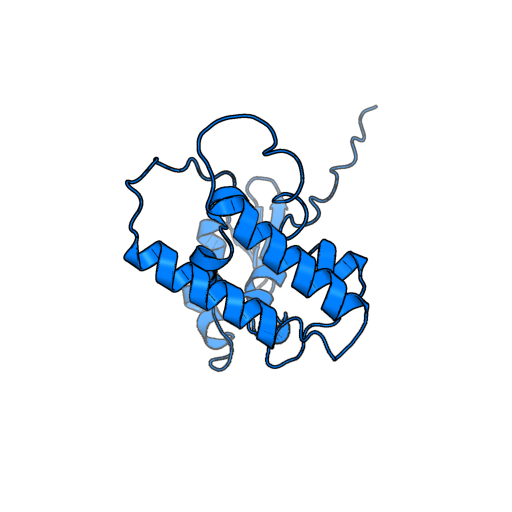9 -1.982 1.00 82.75 96 ASN A N 1
ATOM 791 C CA . ASN A 1 96 ? -22.820 -5.904 -1.472 1.00 82.75 96 ASN A CA 1
ATOM 792 C C . ASN A 1 96 ? -22.729 -5.867 0.066 1.00 82.75 96 ASN A C 1
ATOM 794 O O . ASN A 1 96 ? -21.632 -5.657 0.596 1.00 82.75 96 ASN A O 1
ATOM 798 N N . PRO A 1 97 ? -23.835 -6.110 0.795 1.00 83.88 97 PRO A N 1
ATOM 799 C CA . PRO A 1 97 ? -23.860 -5.986 2.252 1.00 83.88 97 PRO A CA 1
ATOM 800 C C . PRO A 1 97 ? -22.914 -6.974 2.946 1.00 83.88 97 PRO A C 1
ATOM 802 O O . PRO A 1 97 ? -22.306 -6.639 3.960 1.00 83.88 97 PRO A O 1
ATOM 805 N N . ALA A 1 98 ? -22.708 -8.165 2.376 1.00 84.69 98 ALA A N 1
ATOM 806 C CA . ALA A 1 98 ? -21.785 -9.146 2.938 1.00 84.69 98 ALA A CA 1
ATOM 807 C C . ALA A 1 98 ? -20.322 -8.695 2.804 1.00 84.69 98 ALA A C 1
ATOM 809 O O . ALA A 1 98 ? -19.524 -8.901 3.717 1.00 84.69 98 ALA A O 1
ATOM 810 N N . ALA A 1 99 ? -19.958 -8.067 1.681 1.00 81.31 99 ALA A N 1
ATOM 811 C CA . ALA A 1 99 ? -18.621 -7.503 1.499 1.00 81.31 99 ALA A CA 1
ATOM 812 C C . ALA A 1 99 ? -18.389 -6.305 2.429 1.00 81.31 99 ALA A C 1
ATOM 814 O O . ALA A 1 99 ? -17.348 -6.237 3.078 1.00 81.31 99 ALA A O 1
ATOM 815 N N . ALA A 1 100 ? -19.385 -5.424 2.566 1.00 81.00 100 ALA A N 1
ATOM 816 C CA . ALA A 1 100 ? -19.332 -4.288 3.482 1.00 81.00 100 ALA A CA 1
ATOM 817 C C . ALA A 1 100 ? -19.153 -4.734 4.943 1.00 81.00 100 ALA A C 1
ATOM 819 O O . ALA A 1 100 ? -18.297 -4.204 5.649 1.00 81.00 100 ALA A O 1
ATOM 820 N N . ALA A 1 101 ? -19.886 -5.764 5.382 1.00 82.81 101 ALA A N 1
ATOM 821 C CA . ALA A 1 101 ? -19.733 -6.330 6.720 1.00 82.81 101 ALA A CA 1
ATOM 822 C C . ALA A 1 101 ? -18.322 -6.902 6.946 1.00 82.81 101 ALA A C 1
ATOM 824 O O . ALA A 1 101 ? -17.683 -6.589 7.951 1.00 82.81 101 ALA A O 1
ATOM 825 N N . ARG A 1 102 ? -17.791 -7.690 5.997 1.00 83.88 102 ARG A N 1
ATOM 826 C CA . ARG A 1 102 ? -16.421 -8.232 6.088 1.00 83.88 102 ARG A CA 1
ATOM 827 C C . ARG A 1 102 ? -15.366 -7.129 6.145 1.00 83.88 102 ARG A C 1
ATOM 829 O O . ARG A 1 102 ? -14.484 -7.183 6.999 1.00 83.88 102 ARG A O 1
ATOM 836 N N . ASN A 1 103 ? -15.483 -6.120 5.285 1.00 82.75 103 ASN A N 1
ATOM 837 C CA . ASN A 1 103 ? -14.562 -4.986 5.248 1.00 82.75 103 ASN A CA 1
ATOM 838 C C . ASN A 1 103 ? -14.624 -4.183 6.548 1.00 82.75 103 ASN A C 1
ATOM 840 O O . ASN A 1 103 ? -13.578 -3.830 7.085 1.00 82.75 103 ASN A O 1
ATOM 844 N N . ARG A 1 104 ? -15.820 -3.986 7.118 1.00 82.88 104 ARG A N 1
ATOM 845 C CA . ARG A 1 104 ? -15.997 -3.360 8.434 1.00 82.88 104 ARG A CA 1
ATOM 846 C C . ARG A 1 104 ? -15.255 -4.125 9.528 1.00 82.88 104 ARG A C 1
ATOM 848 O O . ARG A 1 104 ? -14.504 -3.519 10.285 1.00 82.88 104 ARG A O 1
ATOM 855 N N . HIS A 1 105 ? -15.438 -5.444 9.608 1.00 85.69 105 HIS A N 1
ATOM 856 C CA . HIS A 1 105 ? -14.739 -6.272 10.595 1.00 85.69 105 HIS A CA 1
ATOM 857 C C . HIS A 1 105 ? -13.218 -6.220 10.421 1.00 85.69 105 HIS A C 1
ATOM 859 O O . HIS A 1 105 ? -12.490 -6.093 11.405 1.00 85.69 105 HIS A O 1
ATOM 865 N N . LEU A 1 106 ? -12.740 -6.279 9.177 1.00 84.00 106 LEU A N 1
ATOM 866 C CA . LEU A 1 106 ? -11.317 -6.186 8.867 1.00 84.00 106 LEU A CA 1
ATOM 867 C C . LEU A 1 106 ? -10.742 -4.820 9.256 1.00 84.00 106 LEU A C 1
ATOM 869 O O . LEU A 1 106 ? -9.671 -4.761 9.850 1.00 84.00 106 LEU A O 1
ATOM 873 N N . CYS A 1 107 ? -11.471 -3.743 8.971 1.00 82.44 107 CYS A N 1
ATOM 874 C CA . CYS A 1 107 ? -11.087 -2.380 9.308 1.00 82.44 107 CYS A CA 1
ATOM 875 C C . CYS A 1 107 ? -10.960 -2.202 10.828 1.00 82.44 107 CYS A C 1
ATOM 877 O O . CYS A 1 107 ? -9.900 -1.822 11.319 1.00 82.44 107 CYS A O 1
ATOM 879 N N . VAL A 1 108 ? -11.984 -2.586 11.600 1.00 83.38 108 VAL A N 1
ATOM 880 C CA . VAL A 1 108 ? -11.934 -2.528 13.074 1.00 83.38 108 VAL A CA 1
ATOM 881 C C . VAL A 1 108 ? -10.763 -3.352 13.621 1.00 83.38 108 VAL A C 1
ATOM 883 O O . VAL A 1 108 ? -9.984 -2.853 14.428 1.00 83.38 108 VAL A O 1
ATOM 886 N N . GLY A 1 109 ? -10.568 -4.575 13.118 1.00 85.06 109 GLY A N 1
ATOM 887 C CA . GLY A 1 109 ? -9.453 -5.422 13.543 1.00 85.06 109 GLY A CA 1
ATOM 888 C C . GLY A 1 109 ? -8.070 -4.858 13.191 1.00 85.06 109 GLY A C 1
ATOM 889 O O . GLY A 1 109 ? -7.105 -5.121 13.909 1.00 85.06 109 GLY A O 1
ATOM 890 N N . LEU A 1 110 ? -7.950 -4.083 12.108 1.00 84.12 110 LEU A N 1
ATOM 891 C CA . LEU A 1 110 ? -6.733 -3.330 11.801 1.00 84.12 110 LEU A CA 1
ATOM 892 C C . LEU A 1 110 ? -6.534 -2.194 12.798 1.00 84.12 110 LEU A C 1
ATOM 894 O O . LEU A 1 110 ? -5.428 -2.055 13.309 1.00 84.12 110 LEU A O 1
ATOM 898 N N . ALA A 1 111 ? -7.583 -1.435 13.118 1.00 83.06 111 ALA A N 1
ATOM 899 C CA . ALA A 1 111 ? -7.519 -0.346 14.090 1.00 83.06 111 ALA A CA 1
ATOM 900 C C . ALA A 1 111 ? -7.005 -0.828 15.453 1.00 83.06 111 ALA A C 1
ATOM 902 O O . ALA A 1 111 ? -6.092 -0.232 16.018 1.00 83.06 111 ALA A O 1
ATOM 903 N N . ASP A 1 112 ? -7.550 -1.941 15.946 1.00 84.69 112 ASP A N 1
ATOM 904 C CA . ASP A 1 112 ? -7.193 -2.504 17.249 1.00 84.69 112 ASP A CA 1
ATOM 905 C C . ASP A 1 112 ? -5.738 -3.005 17.285 1.00 84.69 112 ASP A C 1
ATOM 907 O O . ASP A 1 112 ? -5.026 -2.793 18.266 1.00 84.69 112 ASP A O 1
ATOM 911 N N . LYS A 1 113 ? -5.273 -3.655 16.207 1.00 84.62 113 LYS A N 1
ATOM 912 C CA . LYS A 1 113 ? -3.915 -4.228 16.130 1.00 84.62 113 LYS A CA 1
ATOM 913 C C . LYS A 1 113 ? -2.837 -3.200 15.808 1.00 84.62 113 LYS A C 1
ATOM 915 O O . LYS A 1 113 ? -1.701 -3.343 16.251 1.00 84.62 113 LYS A O 1
ATOM 920 N N . CYS A 1 114 ? -3.168 -2.218 14.978 1.00 83.62 114 CYS A N 1
ATOM 921 C CA . CYS A 1 114 ? -2.225 -1.221 14.489 1.00 83.62 114 CYS A CA 1
ATOM 922 C C . CYS A 1 114 ? -2.163 0.015 15.376 1.00 83.62 114 CYS A C 1
ATOM 924 O O . CYS A 1 114 ? -1.114 0.645 15.421 1.00 83.62 114 CYS A O 1
ATOM 926 N N . PHE A 1 115 ? -3.252 0.341 16.075 1.00 85.44 115 PHE A N 1
ATOM 927 C CA . PHE A 1 115 ? -3.363 1.520 16.929 1.00 85.44 115 PHE A CA 1
ATOM 928 C C . PHE A 1 115 ? -3.997 1.134 18.278 1.00 85.44 115 PHE A C 1
ATOM 930 O O . PHE A 1 115 ? -5.139 1.498 18.556 1.00 85.44 115 PHE A O 1
ATOM 937 N N . PRO A 1 116 ? -3.309 0.353 19.127 1.00 82.12 116 PRO A N 1
ATOM 938 C CA . PRO A 1 116 ? -3.828 -0.019 20.439 1.00 82.12 116 PRO A CA 1
ATOM 939 C C . PRO A 1 116 ? -3.955 1.205 21.361 1.00 82.12 116 PRO A C 1
ATOM 941 O O . PRO A 1 116 ? -2.984 1.916 21.623 1.00 82.12 116 PRO A O 1
ATOM 944 N N . VAL A 1 117 ? -5.155 1.408 21.915 1.00 76.50 117 VAL A N 1
ATOM 945 C CA . VAL A 1 117 ? -5.538 2.578 22.736 1.00 76.50 117 VAL A CA 1
ATOM 946 C C . VAL A 1 117 ? -4.639 2.784 23.962 1.00 76.50 117 VAL A C 1
ATOM 948 O O . VAL A 1 117 ? -4.449 3.913 24.400 1.00 76.50 117 VAL A O 1
ATOM 951 N N . ASN A 1 118 ? -4.047 1.713 24.489 1.00 72.56 118 ASN A N 1
ATOM 952 C CA . ASN A 1 118 ? -3.289 1.733 25.742 1.00 72.56 118 ASN A CA 1
ATOM 953 C C . ASN A 1 118 ? -1.781 1.969 25.549 1.00 72.56 118 ASN A C 1
ATOM 955 O O . ASN A 1 118 ? -1.042 1.980 26.528 1.00 72.56 118 ASN A O 1
ATOM 959 N N . GLN A 1 119 ? -1.302 2.096 24.306 1.00 72.38 119 GLN A N 1
ATOM 960 C CA . GLN A 1 119 ? 0.137 2.133 24.024 1.00 72.38 119 GLN A CA 1
ATOM 961 C C . GLN A 1 119 ? 0.712 3.555 24.011 1.00 72.38 119 GLN A C 1
ATOM 963 O O . GLN A 1 119 ? 1.852 3.753 24.423 1.00 72.38 119 GLN A O 1
ATOM 968 N N . SER A 1 120 ? -0.048 4.550 23.545 1.00 74.94 120 SER A N 1
ATOM 969 C CA . SER A 1 120 ? 0.345 5.962 23.612 1.00 74.94 120 SER A CA 1
ATOM 970 C C . SER A 1 120 ? -0.853 6.895 23.389 1.00 74.94 120 SER A C 1
ATOM 972 O O . SER A 1 120 ? -1.806 6.504 22.714 1.00 74.94 120 SER A O 1
ATOM 974 N N . PRO A 1 121 ? -0.793 8.159 23.857 1.00 78.38 121 PRO A N 1
ATOM 975 C CA . PRO A 1 121 ? -1.820 9.161 23.560 1.00 78.38 121 PRO A CA 1
ATOM 976 C C . PRO A 1 121 ? -2.010 9.391 22.053 1.00 78.38 121 PRO A C 1
ATOM 978 O O . PRO A 1 121 ? -3.120 9.652 21.598 1.00 78.38 121 PRO A O 1
ATOM 981 N N . SER A 1 122 ? -0.934 9.272 21.265 1.00 77.31 122 SER A N 1
ATOM 982 C CA . SER A 1 122 ? -0.999 9.324 19.801 1.00 77.31 122 SER A CA 1
ATOM 983 C C . SER A 1 122 ? -1.748 8.118 19.229 1.00 77.31 122 SER A C 1
ATOM 985 O O . SER A 1 122 ? -2.598 8.294 18.362 1.00 77.31 122 SER A O 1
ATOM 987 N N . ALA A 1 123 ? -1.506 6.906 19.745 1.00 77.44 123 ALA A N 1
ATOM 988 C CA . ALA A 1 123 ? -2.231 5.704 19.334 1.00 77.44 123 ALA A CA 1
ATOM 989 C C . ALA A 1 123 ? -3.731 5.823 19.631 1.00 77.44 123 ALA A C 1
ATOM 991 O O . ALA A 1 123 ? -4.536 5.508 18.763 1.00 77.44 123 ALA A O 1
ATOM 992 N N . THR A 1 124 ? -4.109 6.352 20.801 1.00 80.00 124 THR A N 1
ATOM 993 C CA . THR A 1 124 ? -5.509 6.647 21.150 1.00 80.00 124 THR A CA 1
ATOM 994 C C . THR A 1 124 ? -6.150 7.608 20.148 1.00 80.00 124 THR A C 1
ATOM 996 O O . THR A 1 124 ? -7.192 7.289 19.580 1.00 80.00 124 THR A O 1
ATOM 999 N N . ARG A 1 125 ? -5.497 8.746 19.857 1.00 78.62 125 ARG A N 1
ATOM 1000 C CA . ARG A 1 125 ? -6.003 9.736 18.888 1.00 78.62 125 ARG A CA 1
ATOM 1001 C C . ARG A 1 125 ? -6.178 9.141 17.491 1.00 78.62 125 ARG A C 1
ATOM 1003 O O . ARG A 1 125 ? -7.188 9.389 16.838 1.00 78.62 125 ARG A O 1
ATOM 1010 N N . ILE A 1 126 ? -5.212 8.341 17.030 1.00 76.56 126 ILE A N 1
ATOM 1011 C CA . ILE A 1 126 ? -5.280 7.675 15.720 1.00 76.56 126 ILE A CA 1
ATOM 1012 C C . ILE A 1 126 ? -6.388 6.628 15.694 1.00 76.56 126 ILE A C 1
ATOM 1014 O O . ILE A 1 126 ? -7.132 6.544 14.721 1.00 76.56 126 ILE A O 1
ATOM 1018 N N . HIS A 1 127 ? -6.532 5.861 16.767 1.00 79.69 127 HIS A N 1
ATOM 1019 C CA . HIS A 1 127 ? -7.562 4.847 16.894 1.00 79.69 127 HIS A CA 1
ATOM 1020 C C . HIS A 1 127 ? -8.975 5.443 16.846 1.00 79.69 127 HIS A C 1
ATOM 1022 O O . HIS A 1 127 ? -9.845 4.939 16.134 1.00 79.69 127 HIS A O 1
ATOM 1028 N N . GLU A 1 128 ? -9.198 6.546 17.561 1.00 75.31 128 GLU A N 1
ATOM 1029 C CA . GLU A 1 128 ? -10.464 7.280 17.546 1.00 75.31 128 GLU A CA 1
ATOM 1030 C C . GLU A 1 128 ? -10.741 7.917 16.184 1.00 75.31 128 GLU A C 1
ATOM 1032 O O . GLU A 1 128 ? -11.855 7.798 15.676 1.00 75.31 128 GLU A O 1
ATOM 1037 N N . ALA A 1 129 ? -9.731 8.520 15.547 1.00 73.50 129 ALA A N 1
ATOM 1038 C CA . ALA A 1 129 ? -9.854 9.068 14.197 1.00 73.50 129 ALA A CA 1
ATOM 1039 C C . ALA A 1 129 ? -10.193 7.981 13.163 1.00 73.50 129 ALA A C 1
ATOM 1041 O O . ALA A 1 129 ? -11.022 8.179 12.278 1.00 73.50 129 ALA A O 1
ATOM 1042 N N . TYR A 1 130 ? -9.590 6.802 13.290 1.00 70.62 130 TYR A N 1
ATOM 1043 C CA . TYR A 1 130 ? -9.856 5.672 12.408 1.00 70.62 130 TYR A CA 1
ATOM 1044 C C . TYR A 1 130 ? -11.274 5.106 12.618 1.00 70.62 130 TYR A C 1
ATOM 1046 O O . TYR A 1 130 ? -11.975 4.795 11.654 1.00 70.62 130 TYR A O 1
ATOM 1054 N N . LYS A 1 131 ? -11.749 5.042 13.872 1.00 68.94 131 LYS A N 1
ATOM 1055 C CA . LYS A 1 131 ? -13.129 4.649 14.212 1.00 68.94 131 LYS A CA 1
ATOM 1056 C C . LYS A 1 131 ? -14.181 5.678 13.785 1.00 68.94 131 LYS A C 1
ATOM 1058 O O . LYS A 1 131 ? -15.257 5.283 13.336 1.00 68.94 131 LYS A O 1
ATOM 1063 N N . SER A 1 132 ? -13.905 6.974 13.903 1.00 65.25 132 SER A N 1
ATOM 1064 C CA . SER A 1 132 ? -14.852 8.024 13.509 1.00 65.25 132 SER A CA 1
ATOM 1065 C C . SER A 1 132 ? -15.044 8.081 11.990 1.00 65.25 132 SER A C 1
ATOM 1067 O O . SER A 1 132 ? -16.173 8.217 11.523 1.00 65.25 132 SER A O 1
ATOM 1069 N N . VAL A 1 133 ? -13.979 7.847 11.214 1.00 60.53 133 VAL A N 1
ATOM 1070 C CA . VAL A 1 133 ? -14.053 7.682 9.752 1.00 60.53 133 VAL A CA 1
ATOM 1071 C C . VAL A 1 133 ? -14.907 6.469 9.366 1.00 60.53 133 VAL A C 1
ATOM 1073 O O . VAL A 1 133 ? -15.712 6.557 8.439 1.00 60.53 133 VAL A O 1
ATOM 1076 N N . LEU A 1 134 ? -14.814 5.359 10.108 1.00 55.03 134 LEU A N 1
ATOM 1077 C CA . LEU A 1 134 ? -15.669 4.190 9.889 1.00 55.03 134 LEU A CA 1
ATOM 1078 C C . LEU A 1 134 ? -17.154 4.499 10.097 1.00 55.03 134 LEU A C 1
ATOM 1080 O O . LEU A 1 134 ? -17.972 4.071 9.293 1.00 55.03 134 LEU A O 1
ATOM 1084 N N . LEU A 1 135 ? -17.514 5.243 11.143 1.00 48.28 135 LEU A N 1
ATOM 1085 C CA . LEU A 1 135 ? -18.912 5.578 11.444 1.00 48.28 135 LEU A CA 1
ATOM 1086 C C . LEU A 1 135 ? -19.496 6.622 10.480 1.00 48.28 135 LEU A C 1
ATOM 1088 O O . LEU A 1 135 ? -20.665 6.518 10.120 1.00 48.28 135 LEU A O 1
ATOM 1092 N N . GLY A 1 136 ? -18.685 7.572 10.005 1.00 45.41 136 GLY A N 1
ATOM 1093 C CA . GLY A 1 136 ? -19.110 8.578 9.024 1.00 45.41 136 GLY A CA 1
ATOM 1094 C C . GLY A 1 136 ? -19.314 8.044 7.600 1.00 45.41 136 GLY A C 1
ATOM 1095 O O . GLY A 1 136 ? -19.939 8.714 6.788 1.00 45.41 136 GLY A O 1
ATOM 1096 N N . SER A 1 137 ? -18.816 6.840 7.292 1.00 46.84 137 SER A N 1
ATOM 1097 C CA . SER A 1 137 ? -18.877 6.252 5.942 1.00 46.84 137 SER A CA 1
ATOM 1098 C C . SER A 1 137 ? -20.087 5.331 5.710 1.00 46.84 137 SER A C 1
ATOM 1100 O O . SER A 1 137 ? -20.361 4.970 4.568 1.00 46.84 137 SER A O 1
ATOM 1102 N N . PHE A 1 138 ? -20.809 4.928 6.767 1.00 40.25 138 PHE A N 1
ATOM 1103 C CA . PHE A 1 138 ? -21.996 4.059 6.657 1.00 40.25 138 PHE A CA 1
ATOM 1104 C C . PHE A 1 138 ? -23.324 4.821 6.583 1.00 40.25 138 PHE A C 1
ATOM 1106 O O . PHE A 1 138 ? -24.331 4.221 6.210 1.00 40.25 138 PHE A O 1
ATOM 1113 N N . SER A 1 139 ? -23.326 6.122 6.875 1.00 35.91 139 SER A N 1
ATOM 1114 C CA . SER A 1 139 ? -24.478 6.996 6.655 1.00 35.91 139 SER A CA 1
ATOM 1115 C C . SER A 1 139 ? -24.177 7.913 5.481 1.00 35.91 139 SER A C 1
ATOM 1117 O O . SER A 1 139 ? -23.634 8.996 5.660 1.00 35.91 139 SER A O 1
ATOM 1119 N N . ILE A 1 140 ? -24.515 7.472 4.272 1.00 36.59 140 ILE A N 1
ATOM 1120 C CA . ILE A 1 140 ? -24.715 8.403 3.163 1.00 36.59 140 ILE A CA 1
ATOM 1121 C C . ILE A 1 140 ? -26.118 8.150 2.617 1.00 36.59 140 ILE A C 1
ATOM 1123 O O . ILE A 1 140 ? -26.297 7.522 1.574 1.00 36.59 140 ILE A O 1
ATOM 1127 N N . ASP A 1 141 ? -27.110 8.640 3.363 1.00 28.02 141 ASP A N 1
ATOM 1128 C CA . ASP A 1 141 ? -28.078 9.498 2.698 1.00 28.02 141 ASP A CA 1
ATOM 1129 C C . ASP A 1 141 ? -27.320 10.746 2.247 1.00 28.02 141 ASP A C 1
ATOM 1131 O O . ASP A 1 141 ? -26.427 11.261 2.922 1.00 28.02 141 ASP A O 1
ATOM 1135 N N . VAL A 1 142 ? -27.610 11.115 1.015 1.00 48.00 142 VAL A N 1
ATOM 1136 C CA . VAL A 1 142 ? -26.998 12.202 0.272 1.00 48.00 142 VAL A CA 1
ATOM 1137 C C . VAL A 1 142 ? -27.150 13.521 1.046 1.00 48.00 142 VAL A C 1
ATOM 1139 O O . VAL A 1 142 ? -28.192 13.783 1.634 1.00 48.00 142 VAL A O 1
ATOM 1142 N N . ASP A 1 143 ? -26.088 14.327 0.976 1.00 39.12 143 ASP A N 1
ATOM 1143 C CA . ASP A 1 143 ? -25.987 15.761 1.282 1.00 39.12 143 ASP A CA 1
ATOM 1144 C C . ASP A 1 143 ? -25.306 16.209 2.590 1.00 39.12 143 ASP A C 1
ATOM 1146 O O . ASP A 1 143 ? -25.677 15.877 3.709 1.00 39.12 143 ASP A O 1
ATOM 1150 N N . ALA A 1 144 ? -24.320 17.090 2.366 1.00 37.84 144 ALA A N 1
ATOM 1151 C CA . ALA A 1 144 ? -23.679 18.014 3.301 1.00 37.84 144 ALA A CA 1
ATOM 1152 C C . ALA A 1 144 ? -22.730 17.427 4.370 1.00 37.84 144 ALA A C 1
ATOM 1154 O O . ALA A 1 144 ? -23.090 17.318 5.535 1.00 37.84 144 ALA A O 1
ATOM 1155 N N . ALA A 1 145 ? -21.474 17.155 3.962 1.00 34.66 145 ALA A N 1
ATOM 1156 C CA . ALA A 1 145 ? -20.210 17.453 4.691 1.00 34.66 145 ALA A CA 1
ATOM 1157 C C . ALA A 1 145 ? -19.022 16.518 4.333 1.00 34.66 145 ALA A C 1
ATOM 1159 O O . ALA A 1 145 ? -18.096 16.350 5.124 1.00 34.66 145 ALA A O 1
ATOM 1160 N N . SER A 1 146 ? -18.984 15.904 3.142 1.00 38.78 146 SER A N 1
ATOM 1161 C CA . SER A 1 146 ? -17.930 14.929 2.768 1.00 38.78 146 SER A CA 1
ATOM 1162 C C . SER A 1 146 ? -16.529 15.496 2.477 1.00 38.78 146 SER A C 1
ATOM 1164 O O . SER A 1 146 ? -15.641 14.768 2.042 1.00 38.78 146 SER A O 1
ATOM 1166 N N . SER A 1 147 ? -16.281 16.771 2.734 1.00 40.66 147 SER A N 1
ATOM 1167 C CA . SER A 1 147 ? -14.948 17.375 2.684 1.00 40.66 147 SER A CA 1
ATOM 1168 C C . SER A 1 147 ? -14.447 17.465 4.124 1.00 40.66 147 SER A C 1
ATOM 1170 O O . SER A 1 147 ? -14.918 18.310 4.872 1.00 40.66 147 SER A O 1
ATOM 1172 N N . ILE A 1 148 ? -13.574 16.587 4.629 1.00 40.75 148 ILE A N 1
ATOM 1173 C CA . ILE A 1 148 ? -12.124 16.881 4.668 1.00 40.75 148 ILE A CA 1
ATOM 1174 C C . ILE A 1 148 ? -11.279 15.662 5.132 1.00 40.75 148 ILE A C 1
ATOM 1176 O O . ILE A 1 148 ? -10.058 15.681 5.005 1.00 40.75 148 ILE A O 1
ATOM 1180 N N . LEU A 1 149 ? -11.861 14.567 5.639 1.00 39.84 149 LEU A N 1
ATOM 1181 C CA . LEU A 1 149 ? -11.081 13.536 6.359 1.00 39.84 149 LEU A CA 1
ATOM 1182 C C . LEU A 1 149 ? -10.556 12.319 5.562 1.00 39.84 149 LEU A C 1
ATOM 1184 O O . LEU A 1 149 ? -9.489 11.827 5.944 1.00 39.84 149 LEU A O 1
ATOM 1188 N N . PRO A 1 150 ? -11.160 11.855 4.442 1.00 42.06 150 PRO A N 1
ATOM 1189 C CA . PRO A 1 150 ? -10.571 10.768 3.643 1.00 42.06 150 PRO A CA 1
ATOM 1190 C C . PRO A 1 150 ? -9.211 11.147 3.033 1.00 42.06 150 PRO A C 1
ATOM 1192 O O . PRO A 1 150 ? -8.357 10.291 2.810 1.00 42.06 150 PRO A O 1
ATOM 1195 N N . TYR A 1 151 ? -8.975 12.448 2.831 1.00 39.50 151 TYR A N 1
ATOM 1196 C CA . TYR A 1 151 ? -7.738 12.996 2.272 1.00 39.50 151 TYR A CA 1
ATOM 1197 C C . TYR A 1 151 ? -6.518 12.877 3.202 1.00 39.50 151 TYR A C 1
ATOM 1199 O O . TYR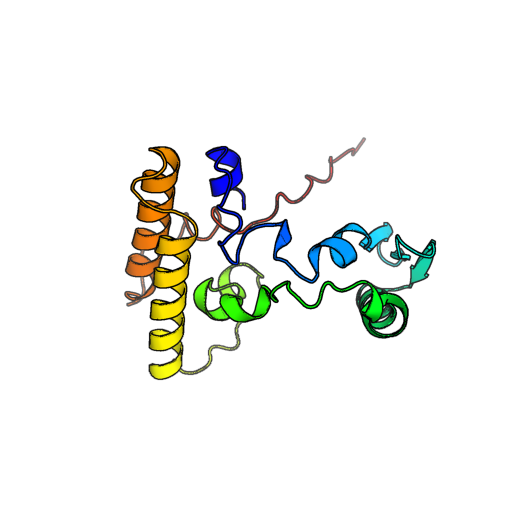 A 1 151 ? -5.385 12.976 2.738 1.00 39.50 151 TYR A O 1
ATOM 1207 N N . CYS A 1 152 ? -6.703 12.657 4.507 1.00 38.94 152 CYS A N 1
ATOM 1208 C CA . CYS A 1 152 ? -5.606 12.766 5.476 1.00 38.94 152 CYS A CA 1
ATOM 1209 C C . CYS A 1 152 ? -4.933 11.431 5.838 1.00 38.94 152 CYS A C 1
ATOM 1211 O O . CYS A 1 152 ? -3.784 11.435 6.284 1.00 38.94 152 CYS A O 1
ATOM 1213 N N . LEU A 1 153 ? -5.609 10.290 5.666 1.00 44.78 153 LEU A N 1
ATOM 1214 C CA . LEU A 1 153 ? -5.092 9.001 6.151 1.00 44.78 153 LEU A CA 1
ATOM 1215 C C . LEU A 1 153 ? -4.151 8.303 5.153 1.00 44.78 153 LEU A C 1
ATOM 1217 O O . LEU A 1 153 ? -3.175 7.678 5.578 1.00 44.78 153 LEU A O 1
ATOM 1221 N N . PHE A 1 154 ? -4.384 8.456 3.843 1.00 39.88 154 PHE A N 1
ATOM 1222 C CA . PHE A 1 154 ? -3.722 7.630 2.822 1.00 39.88 154 PHE A CA 1
ATOM 1223 C C . PHE A 1 154 ? -3.066 8.377 1.660 1.00 39.88 154 PHE A C 1
ATOM 1225 O O . PHE A 1 154 ? -2.397 7.724 0.870 1.00 39.88 154 PHE A O 1
ATOM 1232 N N . VAL A 1 155 ? -3.185 9.704 1.545 1.00 32.84 155 VAL A N 1
ATOM 1233 C CA . VAL A 1 155 ? -2.560 10.438 0.429 1.00 32.84 155 VAL A CA 1
ATOM 1234 C C . VAL A 1 155 ? -1.034 10.426 0.586 1.00 32.84 155 VAL A C 1
ATOM 1236 O O . VAL A 1 155 ? -0.529 11.044 1.520 1.00 32.84 155 VAL A O 1
ATOM 1239 N N . PRO A 1 156 ? -0.246 9.779 -0.293 1.00 30.84 156 PRO A N 1
ATOM 1240 C CA . PRO A 1 156 ? 1.196 9.984 -0.300 1.00 30.84 156 PRO A CA 1
ATOM 1241 C C . PRO A 1 156 ? 1.462 11.463 -0.590 1.00 30.84 156 PRO A C 1
ATOM 1243 O O . PRO A 1 156 ? 0.805 12.046 -1.455 1.00 30.8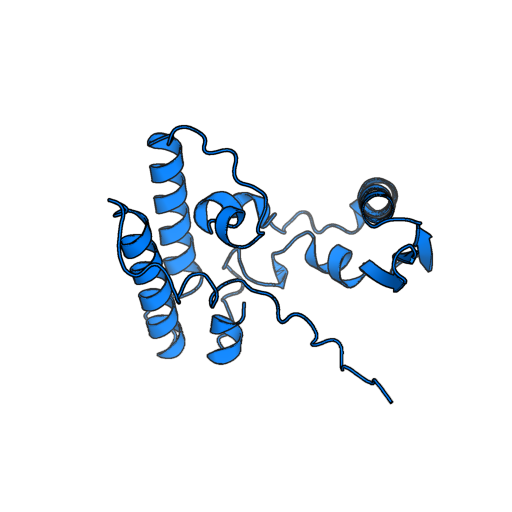4 156 PRO A O 1
ATOM 1246 N N . LYS A 1 157 ? 2.423 12.081 0.107 1.00 28.08 157 LYS A N 1
ATOM 1247 C CA . LYS A 1 157 ? 2.957 13.399 -0.267 1.00 28.08 157 LYS A CA 1
ATOM 1248 C C . LYS A 1 157 ? 3.316 13.360 -1.759 1.00 28.08 157 LYS A C 1
ATOM 1250 O O . LYS A 1 157 ? 4.359 12.822 -2.124 1.00 28.08 157 LYS A O 1
ATOM 1255 N N . ARG A 1 158 ? 2.479 13.933 -2.636 1.00 30.52 158 ARG A N 1
ATOM 1256 C CA . ARG A 1 158 ? 2.927 14.285 -3.987 1.00 30.52 158 ARG A CA 1
ATOM 1257 C C . ARG A 1 158 ? 4.115 15.219 -3.773 1.00 30.52 158 ARG A C 1
ATOM 1259 O O . ARG A 1 158 ? 3.964 16.236 -3.097 1.00 30.52 158 ARG A O 1
ATOM 1266 N N . LYS A 1 159 ? 5.294 14.860 -4.293 1.00 29.81 159 LYS A N 1
ATOM 1267 C CA . LYS A 1 159 ? 6.379 15.830 -4.461 1.00 29.81 159 LYS A CA 1
ATOM 1268 C C . LYS A 1 159 ? 5.769 17.000 -5.224 1.00 29.81 159 LYS A C 1
ATOM 1270 O O . LYS A 1 159 ? 5.342 16.823 -6.366 1.00 29.81 159 LYS A O 1
ATOM 1275 N N . GLU A 1 160 ? 5.666 18.153 -4.572 1.00 30.69 160 GLU A N 1
ATOM 1276 C CA . GLU A 1 160 ? 5.386 19.407 -5.254 1.00 30.69 160 GLU A CA 1
ATOM 1277 C C . GLU A 1 160 ? 6.445 19.528 -6.349 1.00 30.69 160 GLU A C 1
ATOM 1279 O O . GLU A 1 160 ? 7.638 19.658 -6.071 1.00 30.69 160 GLU A O 1
ATOM 1284 N N . LYS A 1 161 ? 6.026 19.380 -7.611 1.00 33.03 161 LYS A N 1
ATOM 1285 C CA . LYS A 1 161 ? 6.841 19.816 -8.738 1.00 33.03 161 LYS A CA 1
ATOM 1286 C C . LYS A 1 161 ? 7.024 21.310 -8.527 1.00 33.03 161 LYS A C 1
ATOM 1288 O O . LYS A 1 161 ? 6.084 22.074 -8.730 1.00 33.03 161 LYS A O 1
ATOM 1293 N N . GLY A 1 162 ? 8.217 21.684 -8.068 1.00 31.08 162 GLY A N 1
ATOM 1294 C CA . GLY A 1 162 ? 8.672 23.061 -8.054 1.00 31.08 162 GLY A CA 1
ATOM 1295 C C . GLY A 1 162 ? 8.390 23.659 -9.423 1.00 31.08 162 GLY A C 1
ATOM 1296 O O . GLY A 1 162 ? 8.880 23.179 -10.445 1.00 31.08 162 GLY A O 1
ATOM 1297 N N . ASN A 1 163 ? 7.518 24.658 -9.434 1.00 31.98 163 ASN A N 1
ATOM 1298 C CA . ASN A 1 163 ? 7.302 25.501 -10.585 1.00 31.98 163 ASN A CA 1
ATOM 1299 C C . ASN A 1 163 ? 8.523 26.417 -10.706 1.00 31.98 163 ASN A C 1
ATOM 1301 O O . ASN A 1 163 ? 8.520 27.524 -10.178 1.00 31.98 163 ASN A O 1
ATOM 1305 N N . SER A 1 164 ? 9.577 25.945 -11.367 1.00 36.38 164 SER A N 1
ATOM 1306 C CA . SER A 1 164 ? 10.597 26.826 -11.929 1.00 36.38 164 SER A CA 1
ATOM 1307 C C . SER A 1 164 ? 10.095 27.245 -13.307 1.00 36.38 164 SER A C 1
ATOM 1309 O O . SER A 1 164 ? 10.296 26.548 -14.303 1.00 36.38 164 SER A O 1
ATOM 1311 N N . ARG A 1 165 ? 9.382 28.368 -13.358 1.00 36.47 165 ARG A N 1
ATOM 1312 C CA . ARG A 1 165 ? 9.190 29.122 -14.594 1.00 36.47 165 ARG A CA 1
ATOM 1313 C C . ARG A 1 165 ? 9.735 30.528 -14.390 1.00 36.47 165 ARG A C 1
ATOM 1315 O O . ARG A 1 165 ? 9.304 31.200 -13.458 1.00 36.47 165 ARG A O 1
ATOM 1322 N N . THR A 1 166 ? 10.618 30.866 -15.336 1.00 34.69 166 THR A N 1
ATOM 1323 C CA . THR A 1 166 ? 11.244 32.152 -15.697 1.00 34.69 166 THR A CA 1
ATOM 1324 C C . THR A 1 166 ? 12.223 32.756 -14.711 1.00 34.69 166 THR A C 1
ATOM 1326 O O . THR A 1 166 ? 11.789 33.140 -13.609 1.00 34.69 166 THR A O 1
#